Protein AF-A0A552D7L6-F1 (afdb_monomer_lite)

Organism: NCBI:txid2486256

Structure (mmCIF, N/CA/C/O backbone):
data_AF-A0A552D7L6-F1
#
_entry.id   AF-A0A552D7L6-F1
#
loop_
_atom_site.group_PDB
_atom_site.id
_atom_site.type_symbol
_atom_site.label_atom_id
_atom_site.label_alt_id
_atom_site.label_comp_id
_atom_site.label_asym_id
_atom_site.label_entity_id
_atom_site.label_seq_id
_atom_site.pdbx_PDB_ins_code
_atom_site.Cartn_x
_atom_site.Cartn_y
_atom_site.Cartn_z
_atom_site.occupancy
_atom_site.B_iso_or_equiv
_atom_site.auth_seq_id
_atom_site.auth_comp_id
_atom_site.auth_asym_id
_atom_site.auth_atom_id
_atom_site.pdbx_PDB_model_num
ATOM 1 N N . MET A 1 1 ? 2.695 -6.197 1.172 1.00 73.81 1 MET A N 1
ATOM 2 C CA . MET A 1 1 ? 1.675 -5.310 1.753 1.00 73.81 1 MET A CA 1
ATOM 3 C C . MET A 1 1 ? 2.381 -4.412 2.746 1.00 73.81 1 MET A C 1
ATOM 5 O O . MET A 1 1 ? 3.111 -4.953 3.566 1.00 73.81 1 MET A O 1
ATOM 9 N N . TRP A 1 2 ? 2.232 -3.096 2.649 1.00 84.81 2 TRP A N 1
ATOM 10 C CA . TRP A 1 2 ? 2.767 -2.158 3.644 1.00 84.81 2 TRP A CA 1
ATOM 11 C C . TRP A 1 2 ? 1.808 -0.976 3.834 1.00 84.81 2 TRP A C 1
ATOM 13 O O . TRP A 1 2 ? 1.010 -0.686 2.941 1.00 84.81 2 TRP A O 1
ATOM 23 N N . VAL A 1 3 ? 1.860 -0.343 5.009 1.00 87.44 3 VAL A N 1
ATOM 24 C CA . VAL A 1 3 ? 0.994 0.787 5.385 1.00 87.44 3 VAL A CA 1
ATOM 25 C C . VAL A 1 3 ? 1.704 2.094 5.053 1.00 87.44 3 VAL A C 1
ATOM 27 O O . VAL A 1 3 ? 2.801 2.327 5.552 1.00 87.44 3 VAL A O 1
ATOM 30 N N . GLU A 1 4 ? 1.096 2.940 4.226 1.00 89.56 4 GLU A N 1
ATOM 31 C CA . GLU A 1 4 ? 1.630 4.263 3.882 1.00 89.56 4 GLU A CA 1
ATOM 32 C C . GLU A 1 4 ? 1.276 5.310 4.925 1.00 89.56 4 GLU A C 1
ATOM 34 O O . GLU A 1 4 ? 2.141 6.067 5.366 1.00 89.56 4 GLU A O 1
ATOM 39 N N . SER A 1 5 ? 0.016 5.348 5.334 1.00 92.19 5 SER A N 1
ATOM 40 C CA . SER A 1 5 ? -0.462 6.294 6.329 1.00 92.19 5 SER A CA 1
ATOM 41 C C . SER A 1 5 ? -1.662 5.745 7.081 1.00 92.19 5 SER A C 1
ATOM 43 O O . SER A 1 5 ? -2.355 4.838 6.608 1.00 92.19 5 SER A O 1
ATOM 45 N N . ILE A 1 6 ? -1.891 6.309 8.262 1.00 94.75 6 ILE A N 1
ATOM 46 C CA . ILE A 1 6 ? -3.115 6.141 9.037 1.00 94.75 6 ILE A CA 1
ATOM 47 C C . ILE A 1 6 ? -3.648 7.515 9.444 1.00 94.75 6 ILE A C 1
ATOM 49 O O . ILE A 1 6 ? -2.883 8.380 9.871 1.00 94.75 6 ILE A O 1
ATOM 53 N N . THR A 1 7 ? -4.961 7.686 9.348 1.00 96.06 7 THR A N 1
ATOM 54 C CA . THR A 1 7 ? -5.685 8.882 9.777 1.00 96.06 7 THR A CA 1
ATOM 55 C C . THR A 1 7 ? -6.742 8.490 10.800 1.00 96.06 7 THR A C 1
ATOM 57 O O . THR A 1 7 ? -7.547 7.584 10.558 1.00 96.06 7 THR A O 1
ATOM 60 N N . LEU A 1 8 ? -6.721 9.167 11.947 1.00 95.06 8 LEU A N 1
ATOM 61 C CA . LEU A 1 8 ? -7.671 9.001 13.040 1.00 95.06 8 LEU A CA 1
ATOM 62 C C . LEU A 1 8 ? -8.428 10.314 13.238 1.00 95.06 8 LEU A C 1
ATOM 64 O O . LEU A 1 8 ? -7.827 11.331 13.583 1.00 95.06 8 LEU A O 1
ATOM 68 N N . GLU A 1 9 ? -9.743 10.280 13.062 1.00 95.62 9 GLU A N 1
ATOM 69 C CA . GLU A 1 9 ? -10.627 11.427 13.269 1.00 95.62 9 GLU A CA 1
ATOM 70 C C . GLU A 1 9 ? -11.629 11.089 14.372 1.00 95.62 9 GLU A C 1
ATOM 72 O O . GLU A 1 9 ? -12.375 10.114 14.265 1.00 95.62 9 GLU A O 1
ATOM 77 N N . ASN A 1 10 ? -11.656 11.904 15.426 1.00 94.50 10 ASN A N 1
ATOM 78 C CA . ASN A 1 10 ? -12.553 11.755 16.569 1.00 94.50 10 ASN A CA 1
ATOM 79 C C . ASN A 1 10 ? -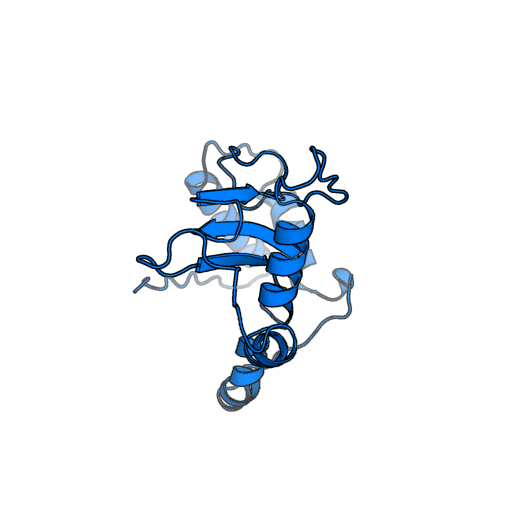12.443 10.376 17.264 1.00 94.50 10 ASN A C 1
ATOM 81 O O . ASN A 1 10 ? -13.451 9.744 17.592 1.00 94.50 10 ASN A O 1
ATOM 85 N N . ILE A 1 11 ? -11.204 9.912 17.487 1.00 93.50 11 ILE A N 1
ATOM 86 C CA . ILE A 1 11 ? -10.883 8.624 18.121 1.00 93.50 11 ILE A CA 1
ATOM 87 C C . ILE A 1 11 ? -10.026 8.800 19.387 1.00 93.50 11 ILE A C 1
ATOM 89 O O . ILE A 1 11 ? -8.862 9.194 19.318 1.00 93.50 11 ILE A O 1
ATOM 93 N N . LYS A 1 12 ? -10.569 8.406 20.544 1.00 90.88 12 LYS A N 1
ATOM 94 C CA . LYS A 1 12 ? -9.987 8.437 21.900 1.00 90.88 12 LYS A CA 1
ATOM 95 C C . LYS A 1 12 ? -9.382 9.783 22.312 1.00 90.88 12 LYS A C 1
ATOM 97 O O . LYS A 1 12 ? -10.048 10.596 22.933 1.00 90.88 12 LYS A O 1
ATOM 102 N N . CYS A 1 13 ? -8.099 9.988 22.030 1.00 90.00 13 CYS A N 1
ATOM 103 C CA . CYS A 1 13 ? -7.361 11.212 22.345 1.00 90.00 13 CYS A CA 1
ATOM 104 C C . CYS A 1 13 ? -7.057 12.046 21.090 1.00 90.00 13 CYS A C 1
ATOM 106 O O . CYS A 1 13 ? -6.494 13.130 21.199 1.00 90.00 13 CYS A O 1
ATOM 108 N N . PHE A 1 14 ? -7.422 11.555 19.903 1.00 91.94 14 PHE A N 1
ATOM 109 C CA . PHE A 1 14 ? -7.166 12.202 18.621 1.00 91.94 14 PHE A CA 1
ATOM 110 C C . PHE A 1 14 ? -8.441 12.850 18.085 1.00 91.94 14 PHE A C 1
ATOM 112 O O . PHE A 1 14 ? -9.431 12.174 17.807 1.00 91.94 14 PHE A O 1
ATOM 119 N N . GLN A 1 15 ? -8.410 14.172 17.912 1.00 91.00 15 GLN A N 1
ATOM 120 C CA . GLN A 1 15 ? -9.473 14.898 17.211 1.00 91.00 15 GLN A CA 1
ATOM 121 C C . GLN A 1 15 ? -9.333 14.735 15.697 1.00 91.00 15 GLN A C 1
ATOM 123 O O . GLN A 1 15 ? -10.290 14.357 15.029 1.00 91.00 15 GLN A O 1
ATOM 128 N N . ASN A 1 16 ? -8.131 14.970 15.174 1.00 93.69 16 ASN A N 1
ATOM 129 C CA . ASN A 1 16 ? -7.753 14.692 13.796 1.00 93.69 16 ASN A CA 1
ATOM 130 C C . ASN A 1 16 ? -6.231 14.534 13.740 1.00 93.69 16 ASN A C 1
ATOM 132 O O . ASN A 1 16 ? -5.506 15.494 14.003 1.00 93.69 16 ASN A O 1
ATOM 136 N N . GLN A 1 17 ? -5.751 13.329 13.448 1.00 93.38 17 GLN A N 1
ATOM 137 C CA . GLN A 1 17 ? -4.324 13.050 13.348 1.00 93.38 17 GLN A CA 1
ATOM 138 C C . GLN A 1 17 ? -4.034 12.148 12.152 1.00 93.38 17 GLN A C 1
ATOM 140 O O . GLN A 1 17 ? -4.513 11.017 12.090 1.00 93.38 17 GLN A O 1
ATOM 145 N N . GLU A 1 18 ? -3.180 12.628 11.249 1.00 93.81 18 GLU A N 1
ATOM 146 C CA . GLU A 1 18 ? -2.561 11.823 10.197 1.00 93.81 18 GLU A CA 1
ATOM 147 C C . GLU A 1 18 ? -1.130 11.456 10.610 1.00 93.81 18 GLU A C 1
ATOM 149 O O . GLU A 1 18 ? -0.363 12.305 11.074 1.00 93.81 18 GLU A O 1
ATOM 154 N N . ILE A 1 19 ? -0.764 10.187 10.442 1.00 91.44 19 ILE A N 1
ATOM 155 C CA . ILE A 1 19 ? 0.597 9.687 10.639 1.00 91.44 19 ILE A CA 1
ATOM 156 C C . ILE A 1 19 ? 1.029 8.995 9.353 1.00 91.44 19 ILE A C 1
ATOM 158 O O . ILE A 1 19 ? 0.372 8.068 8.880 1.00 91.44 19 ILE A O 1
ATOM 162 N N . LYS A 1 20 ? 2.155 9.444 8.795 1.00 91.06 20 LYS A N 1
ATOM 163 C CA . LYS A 1 20 ? 2.742 8.897 7.570 1.00 91.06 20 LYS A CA 1
ATOM 164 C C . LYS A 1 20 ? 3.925 8.004 7.914 1.00 91.06 20 LYS A C 1
ATOM 166 O O . LYS A 1 20 ? 4.832 8.407 8.636 1.00 91.06 20 LYS A O 1
ATOM 171 N N . PHE A 1 21 ? 3.938 6.809 7.343 1.00 89.50 21 PHE A N 1
ATOM 172 C CA . PHE A 1 21 ? 4.973 5.797 7.535 1.00 89.50 21 PHE A CA 1
ATOM 173 C C . PHE A 1 21 ? 5.966 5.747 6.362 1.00 89.50 21 PHE A C 1
ATOM 175 O O . PHE A 1 21 ? 6.605 4.722 6.114 1.00 89.50 21 PHE A O 1
ATOM 182 N N . ILE A 1 22 ? 6.135 6.871 5.660 1.00 88.50 22 ILE A N 1
ATOM 183 C CA . ILE A 1 22 ? 7.028 7.017 4.506 1.00 88.50 22 ILE A CA 1
ATOM 184 C C . ILE A 1 22 ? 8.176 7.986 4.778 1.00 88.50 22 ILE A C 1
ATOM 186 O O . ILE A 1 22 ? 8.007 9.030 5.407 1.00 88.50 22 ILE A O 1
ATOM 190 N N . ARG A 1 23 ? 9.350 7.672 4.226 1.00 76.75 23 ARG A N 1
ATOM 191 C CA . ARG A 1 23 ? 10.490 8.593 4.173 1.00 76.75 23 ARG A CA 1
ATOM 192 C C . ARG A 1 23 ? 10.230 9.703 3.152 1.00 76.75 23 ARG A C 1
ATOM 194 O O . ARG A 1 23 ? 9.838 9.414 2.024 1.00 76.75 23 ARG A O 1
ATOM 201 N N . ASN A 1 24 ? 10.547 10.947 3.522 1.00 70.62 24 ASN A N 1
ATOM 202 C CA . ASN A 1 24 ? 10.424 12.153 2.689 1.00 70.62 24 ASN A CA 1
ATOM 203 C C . ASN A 1 24 ? 9.017 12.355 2.087 1.00 70.62 24 ASN A C 1
ATOM 205 O O . ASN A 1 24 ? 8.856 12.295 0.867 1.00 70.62 24 ASN A O 1
ATOM 209 N N . PRO A 1 25 ? 8.002 12.654 2.918 1.00 63.84 25 PRO A N 1
ATOM 210 C CA . PRO A 1 25 ? 6.611 12.806 2.476 1.00 63.84 25 PRO A CA 1
ATOM 211 C C . PRO A 1 25 ? 6.377 13.972 1.498 1.00 63.84 25 PRO A C 1
ATOM 213 O O . PRO A 1 25 ? 5.371 13.977 0.797 1.00 63.84 25 PRO A O 1
ATOM 216 N N . ASN A 1 26 ? 7.303 14.936 1.422 1.00 62.66 26 ASN A N 1
ATOM 217 C CA . ASN A 1 26 ? 7.205 16.118 0.553 1.00 62.66 26 ASN A CA 1
ATOM 218 C C . ASN A 1 26 ? 7.868 15.925 -0.821 1.00 62.66 26 ASN A C 1
ATOM 220 O O . ASN A 1 26 ? 7.943 16.865 -1.610 1.00 62.66 26 ASN A O 1
ATOM 224 N N . ASN A 1 27 ? 8.396 14.733 -1.117 1.00 60.38 27 ASN A N 1
ATOM 225 C CA . ASN A 1 27 ? 9.033 14.484 -2.402 1.00 60.38 27 ASN A CA 1
ATOM 226 C C . ASN A 1 27 ? 7.950 14.359 -3.488 1.00 60.38 27 ASN A C 1
ATOM 228 O O . ASN A 1 27 ? 7.128 13.446 -3.442 1.00 60.38 27 ASN A O 1
ATOM 232 N N . GLN A 1 28 ? 7.950 15.263 -4.473 1.00 52.97 28 GLN A N 1
ATOM 233 C CA . GLN A 1 28 ? 6.913 15.350 -5.519 1.00 52.97 28 GLN A CA 1
ATOM 234 C C . GLN A 1 28 ? 6.787 14.070 -6.371 1.00 52.97 28 GLN A C 1
ATOM 236 O O . GLN A 1 28 ? 5.772 13.843 -7.025 1.00 52.97 28 GLN A O 1
ATOM 241 N N . ARG A 1 29 ? 7.787 13.182 -6.334 1.00 54.91 29 ARG A N 1
ATOM 242 C CA . ARG A 1 29 ? 7.784 11.897 -7.045 1.00 54.91 29 ARG A CA 1
ATOM 243 C C . ARG A 1 29 ? 7.220 10.775 -6.157 1.00 54.91 29 ARG A C 1
ATOM 245 O O . ARG A 1 29 ? 7.985 9.998 -5.581 1.00 54.91 29 ARG A O 1
ATOM 252 N N . ARG A 1 30 ? 5.882 10.669 -6.088 1.00 53.00 30 ARG A N 1
ATOM 253 C CA . ARG A 1 30 ? 5.124 9.673 -5.283 1.00 53.00 30 ARG A CA 1
ATOM 254 C C . ARG A 1 30 ? 5.595 8.218 -5.452 1.00 53.00 30 ARG A C 1
ATOM 256 O O . ARG A 1 30 ? 5.600 7.463 -4.488 1.00 53.00 30 ARG A O 1
ATOM 263 N N . TRP A 1 31 ? 6.081 7.838 -6.632 1.00 56.16 31 TRP A N 1
ATOM 264 C CA . TRP A 1 31 ? 6.534 6.475 -6.968 1.00 56.16 31 TRP A CA 1
ATOM 265 C C . TRP A 1 31 ? 7.794 6.006 -6.216 1.00 56.16 31 TRP A C 1
ATOM 267 O O . TRP A 1 31 ? 8.124 4.823 -6.242 1.00 56.16 31 TRP A O 1
ATOM 277 N N . ARG A 1 32 ? 8.536 6.922 -5.575 1.00 55.09 32 ARG A N 1
ATOM 278 C CA . ARG A 1 32 ? 9.770 6.619 -4.821 1.00 55.09 32 ARG A CA 1
ATOM 279 C C . ARG A 1 32 ? 9.598 6.694 -3.301 1.00 55.09 32 ARG A C 1
ATOM 281 O O . ARG A 1 32 ? 10.602 6.603 -2.590 1.00 55.09 32 ARG A O 1
ATOM 288 N N . ALA A 1 33 ? 8.376 6.861 -2.793 1.00 63.03 33 ALA A N 1
ATOM 289 C CA . ALA A 1 33 ? 8.125 6.853 -1.355 1.00 63.03 33 ALA A CA 1
ATOM 290 C C . ALA A 1 33 ? 8.553 5.498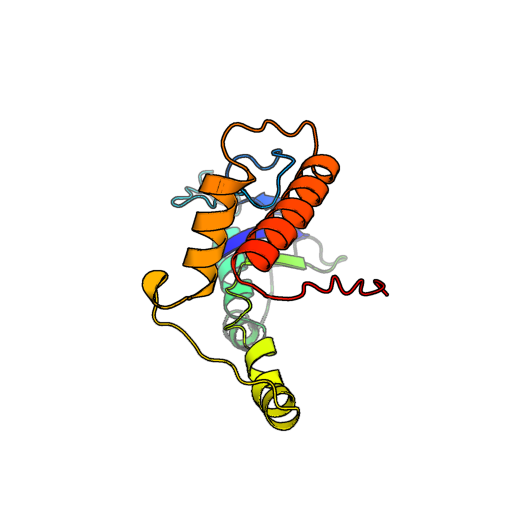 -0.762 1.00 63.03 33 ALA A C 1
ATOM 292 O O . ALA A 1 33 ? 8.004 4.451 -1.100 1.00 63.03 33 ALA A O 1
ATOM 293 N N . LYS A 1 34 ? 9.586 5.508 0.089 1.00 75.38 34 LYS A N 1
ATOM 294 C CA . LYS A 1 34 ? 10.099 4.296 0.744 1.00 75.38 34 LYS A CA 1
ATOM 295 C C . LYS A 1 34 ? 9.504 4.187 2.149 1.00 75.38 34 LYS A C 1
ATOM 297 O O . LYS A 1 34 ? 9.597 5.169 2.891 1.00 75.38 34 LYS A O 1
ATOM 302 N N . PRO A 1 35 ? 8.955 3.028 2.549 1.00 84.81 35 PRO A N 1
ATOM 303 C CA . PRO A 1 35 ? 8.430 2.852 3.896 1.00 84.81 35 PRO A CA 1
ATOM 304 C C . PRO A 1 35 ? 9.543 2.912 4.950 1.00 84.81 35 PRO A C 1
ATOM 306 O O . PRO A 1 35 ? 10.696 2.525 4.701 1.00 84.81 35 PRO A O 1
ATOM 309 N N . TYR A 1 36 ? 9.201 3.370 6.155 1.00 84.62 36 TYR A N 1
ATOM 310 C CA . TYR A 1 36 ? 10.043 3.123 7.323 1.00 84.62 36 TYR A CA 1
ATOM 311 C C . TYR A 1 36 ? 10.056 1.623 7.626 1.00 84.62 36 TYR A C 1
ATOM 313 O O . TYR A 1 36 ? 9.019 0.972 7.646 1.00 84.62 36 TYR A O 1
ATOM 321 N N . HIS A 1 37 ? 11.246 1.077 7.869 1.00 83.44 37 HIS A N 1
ATOM 322 C CA . HIS A 1 37 ? 11.391 -0.327 8.261 1.00 83.44 37 HIS A CA 1
ATOM 323 C C . HIS A 1 37 ? 11.151 -0.510 9.766 1.00 83.44 37 HIS A C 1
ATOM 325 O O . HIS A 1 37 ? 10.697 -1.561 10.196 1.00 83.44 37 HIS A O 1
ATOM 331 N N . TRP A 1 38 ? 11.470 0.520 10.555 1.00 87.25 38 TRP A N 1
ATOM 332 C CA . TRP A 1 38 ? 11.354 0.549 12.010 1.00 87.25 38 TRP A CA 1
ATOM 333 C C . TRP A 1 38 ? 10.697 1.870 12.405 1.00 87.25 38 TRP A C 1
ATOM 335 O O . TRP A 1 38 ? 11.091 2.925 11.902 1.00 87.25 38 TRP A O 1
ATOM 345 N N . ILE A 1 39 ? 9.687 1.806 13.273 1.00 88.38 39 ILE A N 1
ATOM 346 C CA . ILE A 1 39 ? 8.938 2.963 13.770 1.00 88.38 39 ILE A CA 1
ATOM 347 C C . ILE A 1 39 ? 8.878 2.852 15.289 1.00 88.38 39 ILE A C 1
ATOM 349 O O . ILE A 1 39 ? 8.451 1.826 15.817 1.00 88.38 39 ILE A O 1
ATOM 353 N N . THR A 1 40 ? 9.262 3.920 15.981 1.00 90.94 40 THR A N 1
ATOM 354 C CA . THR A 1 40 ? 9.156 4.013 17.439 1.00 90.94 40 THR A CA 1
ATOM 355 C C . THR A 1 40 ? 8.109 5.063 17.787 1.00 90.94 40 THR A C 1
ATOM 357 O O . THR A 1 40 ? 8.233 6.217 17.385 1.00 90.94 40 THR A O 1
ATOM 360 N N . LEU A 1 41 ? 7.079 4.673 18.541 1.00 88.38 41 LEU A N 1
ATOM 361 C CA . LEU A 1 41 ? 6.084 5.597 19.089 1.00 88.38 41 LEU A CA 1
ATOM 362 C C . LEU A 1 41 ? 6.491 5.964 20.522 1.00 88.38 41 LEU A C 1
ATOM 364 O O . LEU A 1 41 ? 6.463 5.110 21.407 1.00 88.38 41 LEU A O 1
ATOM 368 N N . LEU A 1 42 ? 6.864 7.225 20.752 1.00 90.19 42 LEU A N 1
ATOM 369 C CA . LEU A 1 42 ? 7.252 7.756 22.065 1.00 90.19 42 LEU A CA 1
ATOM 370 C C . LEU A 1 42 ? 6.249 8.803 22.552 1.00 90.19 42 LEU A C 1
ATOM 372 O O . LEU A 1 42 ? 5.587 9.464 21.759 1.00 90.19 42 LEU A O 1
ATOM 376 N N . GLY A 1 43 ? 6.137 8.938 23.870 1.00 87.69 43 GLY A N 1
ATOM 377 C CA . GLY A 1 43 ? 5.284 9.927 24.524 1.00 87.69 43 GLY A CA 1
ATOM 378 C C . GLY A 1 43 ? 4.827 9.458 25.901 1.00 87.69 43 GLY A C 1
ATOM 379 O O . GLY A 1 43 ? 5.081 8.314 26.285 1.00 87.69 43 GLY A O 1
ATOM 380 N N . GLU A 1 44 ? 4.128 10.315 26.635 1.00 91.56 44 GLU A N 1
ATOM 381 C CA . GLU A 1 44 ? 3.623 10.021 27.981 1.00 91.56 44 GLU A CA 1
ATOM 382 C C . GLU A 1 44 ? 2.487 8.984 27.979 1.00 91.56 44 GLU A C 1
ATOM 384 O O . GLU A 1 44 ? 1.978 8.559 26.933 1.00 91.56 44 GLU A O 1
ATOM 389 N N . ASN A 1 45 ? 2.083 8.522 29.159 1.00 88.00 45 ASN A N 1
ATOM 390 C CA . ASN A 1 45 ? 0.914 7.656 29.282 1.00 88.00 45 ASN A CA 1
ATOM 391 C C . ASN A 1 45 ? -0.355 8.427 28.889 1.00 88.00 45 ASN A C 1
ATOM 393 O O . ASN A 1 45 ? -0.506 9.597 29.208 1.00 88.00 45 ASN A O 1
ATOM 397 N N . GLY A 1 46 ? -1.260 7.774 28.157 1.00 84.06 46 GLY A N 1
ATOM 398 C CA . GLY A 1 46 ? -2.517 8.390 27.713 1.00 84.06 46 GLY A CA 1
ATOM 399 C C . GLY A 1 46 ? -2.464 9.154 26.383 1.00 84.06 46 GLY A C 1
ATOM 400 O O . GLY A 1 46 ? -3.517 9.412 25.816 1.00 84.06 46 GLY A O 1
ATOM 401 N N . VAL A 1 47 ? -1.286 9.409 25.798 1.00 88.00 47 VAL A N 1
ATOM 402 C CA . VAL A 1 47 ? -1.158 10.160 24.520 1.00 88.00 47 VAL A CA 1
ATOM 403 C C . VAL A 1 47 ? -1.563 9.372 23.260 1.00 88.00 47 VAL A C 1
ATOM 405 O O . VAL A 1 47 ? -1.384 9.838 22.141 1.00 88.00 47 VAL A O 1
ATOM 408 N N . GLY A 1 48 ? -2.069 8.145 23.413 1.00 88.31 48 GLY A N 1
ATOM 409 C CA . GLY A 1 48 ? -2.625 7.378 22.292 1.00 88.31 48 GLY A CA 1
ATOM 410 C C . GLY A 1 48 ? -1.669 6.463 21.529 1.00 88.31 48 GLY A C 1
ATOM 411 O O . GLY A 1 48 ? -2.049 5.947 20.481 1.00 88.31 48 GLY A O 1
ATOM 412 N N . LYS A 1 49 ? -0.469 6.173 22.047 1.00 92.81 49 LYS A N 1
ATOM 413 C CA . LYS A 1 49 ? 0.464 5.204 21.427 1.00 92.81 49 LYS A CA 1
ATOM 414 C C . LYS A 1 49 ? -0.203 3.845 21.161 1.00 92.81 49 LYS A C 1
ATOM 416 O O . LYS A 1 49 ? -0.203 3.350 20.038 1.00 92.81 49 LYS A O 1
ATOM 421 N N . SER A 1 50 ? -0.847 3.280 22.185 1.00 91.62 50 SER A N 1
ATOM 422 C CA . SER A 1 50 ? -1.595 2.022 22.064 1.00 91.62 50 SER A CA 1
ATOM 423 C C . SER A 1 50 ? -2.827 2.167 21.170 1.00 91.62 50 SER A C 1
ATOM 425 O O . SER A 1 50 ? -3.198 1.218 20.490 1.00 91.62 50 SER A O 1
ATOM 427 N N . THR A 1 51 ? -3.440 3.354 21.125 1.00 92.81 51 THR A N 1
ATOM 428 C CA . THR A 1 51 ? -4.580 3.645 20.245 1.00 92.81 51 THR A CA 1
ATOM 429 C C . THR A 1 51 ? -4.197 3.527 18.776 1.00 92.81 51 THR A C 1
ATOM 431 O O . THR A 1 51 ? -4.951 2.930 18.017 1.00 92.81 51 THR A O 1
ATOM 434 N N . ILE A 1 52 ? -3.028 4.037 18.377 1.00 92.06 52 ILE A N 1
ATOM 435 C CA . ILE A 1 52 ? -2.539 3.925 16.994 1.00 92.06 52 ILE A CA 1
ATOM 436 C C . ILE A 1 52 ? -2.360 2.451 16.610 1.00 92.06 52 ILE A C 1
ATOM 438 O O . ILE A 1 52 ? -2.831 2.029 15.557 1.00 92.06 52 ILE A O 1
ATOM 442 N N . LEU A 1 53 ? -1.734 1.652 17.481 1.00 91.19 53 LEU A N 1
ATOM 443 C CA . LEU A 1 53 ? -1.539 0.218 17.237 1.00 91.19 53 LEU A CA 1
ATOM 444 C C . LEU A 1 53 ? -2.869 -0.541 17.153 1.00 91.19 53 LEU A C 1
ATOM 446 O O . LEU A 1 53 ? -3.054 -1.358 16.255 1.00 91.19 53 LEU A O 1
ATOM 450 N N . GLN A 1 54 ? -3.813 -0.245 18.047 1.00 92.06 54 GLN A N 1
ATOM 451 C CA . GLN A 1 54 ? -5.151 -0.839 18.014 1.00 92.06 54 GLN A CA 1
ATOM 452 C C . GLN A 1 54 ? -5.923 -0.435 16.752 1.00 92.06 54 GLN A C 1
ATOM 454 O O . GLN A 1 54 ? -6.572 -1.277 16.140 1.00 92.06 54 GLN A O 1
ATOM 459 N N . ALA A 1 55 ? -5.837 0.830 16.334 1.00 93.00 55 ALA A N 1
ATOM 460 C CA . ALA A 1 55 ? -6.474 1.313 15.114 1.00 93.00 55 ALA A CA 1
ATOM 461 C C . ALA A 1 55 ? -5.898 0.632 13.864 1.00 93.00 55 ALA A C 1
ATOM 463 O O . ALA A 1 55 ? -6.661 0.193 13.006 1.00 93.00 55 ALA A O 1
ATOM 464 N N . LEU A 1 56 ? -4.571 0.474 13.791 1.00 91.38 56 LEU A N 1
ATOM 465 C CA . LEU A 1 56 ? -3.924 -0.310 12.737 1.00 91.38 56 LEU A CA 1
ATOM 466 C C . LEU A 1 56 ? -4.415 -1.760 12.743 1.00 91.38 56 LEU A C 1
ATOM 468 O O . LEU A 1 56 ? -4.784 -2.269 11.691 1.00 91.38 56 LEU A O 1
ATOM 472 N N . ALA A 1 57 ? -4.472 -2.411 13.906 1.00 90.31 57 ALA A N 1
ATOM 473 C CA . ALA A 1 57 ? -4.952 -3.788 14.008 1.00 90.31 57 ALA A CA 1
ATOM 474 C C . ALA A 1 57 ? -6.390 -3.937 13.482 1.00 90.31 57 ALA A C 1
ATOM 476 O O . ALA A 1 57 ? -6.646 -4.824 12.672 1.00 90.31 57 ALA A O 1
ATOM 477 N N . LEU A 1 58 ? -7.303 -3.038 13.866 1.00 90.69 58 LEU A N 1
ATOM 478 C CA . LEU A 1 58 ? -8.691 -3.054 13.388 1.00 90.69 58 LEU A CA 1
ATOM 479 C C . LEU A 1 58 ? -8.793 -2.825 11.877 1.00 90.69 58 LEU A C 1
ATOM 481 O O . LEU A 1 58 ? -9.535 -3.532 11.199 1.00 90.69 58 LEU A O 1
ATOM 485 N N . LEU A 1 59 ? -8.034 -1.866 11.339 1.00 90.00 59 LEU A N 1
ATOM 486 C CA . LEU A 1 59 ? -8.036 -1.567 9.904 1.00 90.00 59 LEU A CA 1
ATOM 487 C C . LEU A 1 59 ? -7.478 -2.727 9.070 1.00 90.00 59 LEU A C 1
ATOM 489 O O . LEU A 1 59 ? -7.995 -3.010 7.992 1.00 90.00 59 LEU A O 1
ATOM 493 N N . LEU A 1 60 ? -6.441 -3.408 9.564 1.00 86.62 60 LEU A N 1
ATOM 494 C CA . LEU A 1 60 ? -5.793 -4.516 8.858 1.00 86.62 60 LEU A CA 1
ATOM 495 C C . LEU A 1 60 ? -6.554 -5.840 8.999 1.00 86.62 60 LEU A C 1
ATOM 497 O O . LEU A 1 60 ? -6.491 -6.666 8.092 1.00 86.62 60 LEU A O 1
ATOM 501 N N . ALA A 1 61 ? -7.282 -6.039 10.101 1.00 85.19 61 ALA A N 1
ATOM 502 C CA . ALA A 1 61 ? -8.120 -7.218 10.316 1.00 85.19 61 ALA A CA 1
ATOM 503 C C . ALA A 1 61 ? -9.305 -7.280 9.330 1.00 85.19 61 ALA A C 1
ATOM 505 O O . ALA A 1 61 ? -9.804 -8.360 9.013 1.00 85.19 61 ALA A O 1
ATOM 506 N N . GLY A 1 62 ? -9.728 -6.129 8.801 1.00 80.81 62 GLY A N 1
ATOM 507 C CA . GLY A 1 62 ? -10.881 -6.026 7.913 1.00 80.81 62 GLY A CA 1
ATOM 508 C C . GLY A 1 62 ? -12.214 -6.045 8.673 1.00 80.81 62 GLY A C 1
ATOM 509 O O . GLY A 1 62 ? -12.246 -6.255 9.884 1.00 80.81 62 GLY A O 1
ATOM 510 N N . PRO A 1 63 ? -13.340 -5.805 7.979 1.00 77.94 63 PRO A N 1
ATOM 511 C CA . PRO A 1 63 ? -14.614 -5.483 8.621 1.00 77.94 63 PRO A CA 1
ATOM 512 C C . PRO A 1 63 ? -15.187 -6.619 9.473 1.00 77.94 63 PRO A C 1
ATOM 514 O O . PRO A 1 63 ? -15.777 -6.343 10.511 1.00 77.94 63 PRO A O 1
ATOM 517 N N . GLU A 1 64 ? -15.009 -7.879 9.071 1.00 79.00 64 GLU A N 1
ATOM 518 C CA . GLU A 1 64 ? -15.561 -9.011 9.827 1.00 79.00 64 GLU A CA 1
ATOM 519 C C . GLU A 1 64 ? -14.771 -9.284 11.107 1.00 79.00 64 GLU A C 1
ATOM 521 O O . GLU A 1 64 ? -15.345 -9.282 12.192 1.00 79.00 64 GLU A O 1
ATOM 526 N N . ALA A 1 65 ? -13.443 -9.388 11.021 1.00 78.38 65 ALA A N 1
ATOM 527 C CA . ALA A 1 65 ? -12.616 -9.570 12.210 1.00 78.38 65 ALA A CA 1
ATOM 528 C C . ALA A 1 65 ? -12.622 -8.326 13.118 1.00 78.38 65 ALA A C 1
ATOM 530 O O . ALA A 1 65 ? -12.544 -8.455 14.336 1.00 78.38 65 ALA A O 1
ATOM 531 N N . ALA A 1 66 ? -12.782 -7.114 12.574 1.00 82.75 66 ALA A N 1
ATOM 532 C CA . ALA A 1 66 ? -12.923 -5.907 13.387 1.00 82.75 66 ALA A CA 1
ATOM 533 C C . ALA A 1 66 ? -14.174 -5.941 14.283 1.00 82.75 66 ALA A C 1
ATOM 535 O O . ALA A 1 66 ? -14.104 -5.479 15.423 1.00 82.75 66 ALA A O 1
ATOM 536 N N . LYS A 1 67 ? -15.293 -6.516 13.811 1.00 82.75 67 LYS A N 1
ATOM 537 C CA . LYS A 1 67 ? -16.497 -6.714 14.639 1.00 82.75 67 LYS A CA 1
ATOM 538 C C . LYS A 1 67 ? -16.240 -7.690 15.787 1.00 82.75 67 LYS A C 1
ATOM 540 O O . LYS A 1 67 ? -16.785 -7.493 16.865 1.00 82.75 67 LYS A O 1
ATOM 545 N N . GLU A 1 68 ? -15.414 -8.712 15.581 1.00 85.12 68 GLU A N 1
ATOM 546 C CA . GLU A 1 68 ? -15.051 -9.662 16.641 1.00 85.12 68 GLU A CA 1
ATOM 547 C C . GLU A 1 68 ? -14.052 -9.064 17.640 1.00 85.12 68 GLU A C 1
ATOM 549 O O . GLU A 1 68 ? -14.178 -9.267 18.847 1.00 85.12 68 GLU A O 1
ATOM 554 N N . LEU A 1 69 ? -13.080 -8.291 17.150 1.00 84.00 69 LEU A N 1
ATOM 555 C CA . LEU A 1 69 ? -12.045 -7.654 17.970 1.00 84.00 69 LEU A CA 1
ATOM 556 C C . LEU A 1 69 ? -12.584 -6.482 18.798 1.00 84.00 69 LEU A C 1
ATOM 558 O O . LEU A 1 69 ? -12.115 -6.240 19.912 1.00 84.00 69 LEU A O 1
ATOM 562 N N . LEU A 1 70 ? -13.545 -5.732 18.256 1.00 84.31 70 LEU A N 1
ATOM 563 C CA . LEU A 1 70 ? -14.167 -4.590 18.919 1.00 84.31 70 LEU A CA 1
ATOM 564 C C . LEU A 1 70 ? -15.693 -4.612 18.718 1.00 84.31 70 LEU A C 1
ATOM 566 O O . LEU A 1 70 ? -16.245 -3.745 18.036 1.00 84.31 70 LEU A O 1
ATOM 570 N N . PRO A 1 71 ? -16.404 -5.563 19.351 1.00 77.62 71 PRO A N 1
ATOM 571 C CA . PRO A 1 71 ? -17.845 -5.743 19.160 1.00 77.62 71 PRO A CA 1
ATOM 572 C C . PRO A 1 71 ? -18.660 -4.546 19.647 1.00 77.62 71 PRO A C 1
ATOM 574 O O . PRO A 1 71 ? -19.768 -4.301 19.172 1.00 77.62 71 PRO A O 1
ATOM 577 N N . ARG A 1 72 ? -18.115 -3.775 20.596 1.00 81.12 72 ARG A N 1
ATOM 578 C CA . ARG A 1 72 ? -18.679 -2.501 21.042 1.00 81.12 72 ARG A CA 1
ATOM 579 C C . ARG A 1 72 ? -17.570 -1.450 21.107 1.00 81.12 72 ARG A C 1
ATOM 581 O O . ARG A 1 72 ? -16.719 -1.537 21.992 1.00 81.12 72 ARG A O 1
ATOM 588 N N . PRO A 1 73 ? -17.577 -0.424 20.239 1.00 79.81 73 PRO A N 1
ATOM 589 C CA . PRO A 1 73 ? -16.585 0.653 20.256 1.00 79.81 73 PRO A CA 1
ATOM 590 C C . PRO A 1 73 ? -16.879 1.701 21.347 1.00 79.81 73 PRO A C 1
ATOM 592 O O . PRO A 1 73 ? -16.700 2.904 21.155 1.00 79.81 73 PRO A O 1
ATOM 595 N N . THR A 1 74 ? -17.362 1.272 22.514 1.00 82.31 74 THR A N 1
ATOM 596 C CA . THR A 1 74 ? -17.636 2.169 23.641 1.00 82.31 74 THR A CA 1
ATOM 597 C C . THR A 1 74 ? -16.342 2.811 24.137 1.00 82.31 74 THR A C 1
ATOM 599 O O . THR A 1 74 ? -15.339 2.128 24.339 1.00 82.31 74 THR A O 1
ATOM 602 N N . GLY A 1 75 ? -16.353 4.135 24.308 1.00 83.88 75 GLY A N 1
ATOM 603 C CA . GLY A 1 75 ? -15.180 4.905 24.739 1.00 83.88 75 GLY A CA 1
ATOM 604 C C . GLY A 1 75 ? -14.128 5.146 23.651 1.00 83.88 75 GLY A C 1
ATOM 605 O O . GLY A 1 75 ? -13.071 5.699 23.944 1.00 83.88 75 GLY A O 1
ATOM 606 N N . TRP A 1 76 ? -14.388 4.747 22.400 1.00 89.81 76 TRP A N 1
ATOM 607 C CA . TRP A 1 76 ? -13.509 5.088 21.278 1.00 89.81 76 TRP A CA 1
ATOM 608 C C . TRP A 1 76 ? -13.802 6.454 20.674 1.00 89.81 76 TRP A C 1
ATOM 610 O O . TRP A 1 76 ? -12.897 7.043 20.108 1.00 89.81 76 TRP A O 1
ATOM 620 N N . ILE A 1 77 ? -15.026 6.962 20.780 1.00 91.69 77 ILE A N 1
ATOM 621 C CA . ILE A 1 77 ? -15.411 8.256 20.209 1.00 91.69 77 ILE A CA 1
ATOM 622 C C . ILE A 1 77 ? -15.118 9.366 21.227 1.00 91.69 77 ILE A C 1
ATOM 624 O O . ILE A 1 77 ? -15.575 9.272 22.366 1.00 91.69 77 ILE A O 1
ATOM 628 N N . CYS A 1 78 ? -14.386 10.415 20.827 1.00 87.25 78 CYS A N 1
ATOM 629 C CA . CYS A 1 78 ? -14.092 11.552 21.715 1.00 87.25 78 CYS A CA 1
ATOM 630 C C . CYS A 1 78 ? -15.325 12.443 21.913 1.00 87.25 78 CYS A C 1
ATOM 632 O O . CYS A 1 78 ? -15.683 12.799 23.032 1.00 87.25 78 CYS A O 1
ATOM 634 N N . ASN A 1 79 ? -15.958 12.827 20.803 1.00 89.19 79 ASN A N 1
ATOM 635 C CA . ASN A 1 79 ? -17.134 13.679 20.759 1.00 89.19 79 ASN A CA 1
ATOM 636 C C . ASN A 1 79 ? -18.338 12.855 20.284 1.00 89.19 79 ASN A C 1
ATOM 638 O O . ASN A 1 79 ? -18.377 12.482 19.109 1.00 89.19 79 ASN A O 1
ATOM 642 N N . PRO A 1 80 ? -19.340 12.607 21.147 1.00 88.19 80 PRO A N 1
ATOM 643 C CA . PRO A 1 80 ? -20.494 11.778 20.806 1.00 88.19 80 PRO A CA 1
ATOM 644 C C . PRO A 1 80 ? -21.398 12.406 19.736 1.00 88.19 80 PRO A C 1
ATOM 646 O O . PRO A 1 80 ? -22.246 11.716 19.181 1.00 88.19 80 PRO A O 1
ATOM 649 N N . LYS A 1 81 ? -21.236 13.704 19.436 1.00 91.50 81 LYS A N 1
ATOM 650 C CA . LYS A 1 81 ? -22.013 14.398 18.397 1.00 91.50 81 LYS A CA 1
ATOM 651 C C . LYS A 1 81 ? -21.517 14.111 16.981 1.00 91.50 81 LYS A C 1
ATOM 653 O O . LYS A 1 81 ? -22.240 14.380 16.028 1.00 91.50 81 LYS A O 1
ATOM 658 N N . THR A 1 82 ? -20.292 13.611 16.833 1.00 91.38 82 THR A N 1
ATOM 659 C CA . THR A 1 82 ? -19.665 13.351 15.534 1.00 91.38 82 THR A CA 1
ATOM 660 C C . THR A 1 82 ? -19.266 11.881 15.425 1.00 91.38 82 THR A C 1
ATOM 662 O O . THR A 1 82 ? -18.855 11.284 16.420 1.00 91.38 82 THR A O 1
ATOM 665 N N . PRO A 1 83 ? -19.356 11.259 14.238 1.00 91.00 83 PRO A N 1
ATOM 666 C CA . PRO A 1 83 ? -18.834 9.912 14.050 1.00 91.00 83 PRO A CA 1
ATOM 667 C C . PRO A 1 83 ? -17.306 9.897 14.205 1.00 91.00 83 PRO A C 1
ATOM 669 O O . PRO A 1 83 ? -16.636 10.909 13.991 1.00 91.00 83 PRO A O 1
ATOM 672 N N . GLY A 1 84 ? -16.758 8.753 14.611 1.00 91.56 84 GLY A N 1
ATOM 673 C CA . GLY A 1 84 ? -15.321 8.488 14.565 1.00 91.56 84 GLY A CA 1
ATOM 674 C C . GLY A 1 84 ? -14.949 7.834 13.238 1.00 91.56 84 GLY A C 1
ATOM 675 O O . GLY A 1 84 ? -15.710 7.009 12.727 1.00 91.56 84 GLY A O 1
ATOM 676 N N . LYS A 1 85 ? -13.787 8.175 12.682 1.00 93.25 85 LYS A N 1
ATOM 677 C CA . LYS A 1 85 ? -13.306 7.608 11.419 1.00 93.25 85 LYS A CA 1
ATOM 678 C C . LYS A 1 85 ? -11.860 7.150 11.546 1.00 93.25 85 LYS A C 1
ATOM 680 O O . LYS A 1 85 ? -10.997 7.858 12.059 1.00 93.25 85 LYS A O 1
ATOM 685 N N . LEU A 1 86 ? -11.614 5.946 11.044 1.00 92.94 86 LEU A N 1
ATOM 686 C CA . LEU A 1 86 ? -10.294 5.351 10.900 1.00 92.94 86 LEU A CA 1
ATOM 687 C C . LEU A 1 86 ? -10.055 5.097 9.416 1.00 92.94 86 LEU A C 1
ATOM 689 O O . LEU A 1 86 ? -10.883 4.471 8.757 1.00 92.94 86 LEU A O 1
ATOM 693 N N . THR A 1 87 ? -8.939 5.588 8.891 1.00 93.06 87 THR A N 1
ATOM 694 C CA . THR A 1 87 ? -8.556 5.388 7.488 1.00 93.06 87 THR A CA 1
ATOM 695 C C . THR A 1 87 ? -7.098 4.967 7.431 1.00 93.06 87 THR A C 1
ATOM 697 O O . THR A 1 87 ? -6.279 5.526 8.152 1.00 93.06 87 THR A O 1
ATOM 700 N N . ALA A 1 88 ? -6.754 4.008 6.574 1.00 91.38 88 ALA A N 1
ATOM 701 C CA . ALA A 1 88 ? -5.365 3.702 6.248 1.00 91.38 88 ALA A CA 1
ATOM 702 C C . ALA A 1 88 ? -5.185 3.577 4.738 1.00 91.38 88 ALA A C 1
ATOM 704 O O . ALA A 1 88 ? -6.071 3.087 4.037 1.00 91.38 88 ALA A O 1
ATOM 705 N N . VAL A 1 89 ? -4.016 3.994 4.257 1.00 89.31 89 VAL A N 1
ATOM 706 C CA . VAL A 1 89 ? -3.586 3.792 2.871 1.00 89.31 89 VAL A CA 1
ATOM 707 C C . VAL A 1 89 ? -2.611 2.622 2.844 1.00 89.31 89 VAL A C 1
ATOM 709 O O . VAL A 1 89 ? -1.622 2.606 3.578 1.00 89.31 89 VAL A O 1
ATOM 712 N N . LEU A 1 90 ? -2.911 1.617 2.021 1.00 85.56 90 LEU A N 1
ATOM 713 C CA . LEU A 1 90 ? -2.181 0.353 1.958 1.00 85.56 90 LEU A CA 1
ATOM 714 C C . LEU A 1 90 ? -1.681 0.101 0.538 1.00 85.56 90 LEU A C 1
ATOM 716 O O . LEU A 1 90 ? -2.417 0.281 -0.430 1.00 85.56 90 LEU A O 1
ATOM 720 N N . HIS A 1 91 ? -0.460 -0.413 0.423 1.00 81.25 91 HIS A N 1
ATOM 721 C CA . HIS A 1 91 ? 0.119 -0.841 -0.851 1.00 81.25 91 HIS A CA 1
ATOM 722 C C . HIS A 1 91 ? 0.202 -2.359 -0.920 1.00 81.25 91 HIS A C 1
ATOM 724 O O . HIS A 1 91 ? 0.861 -2.998 -0.091 1.00 81.25 91 HIS A O 1
ATOM 730 N N . HIS A 1 92 ? -0.425 -2.948 -1.937 1.00 72.06 92 HIS A N 1
ATOM 731 C CA . HIS A 1 92 ? -0.419 -4.386 -2.206 1.00 72.06 92 HIS A CA 1
ATOM 732 C C . HIS A 1 92 ? 0.094 -4.688 -3.620 1.00 72.06 92 HIS A C 1
ATOM 734 O O . HIS A 1 92 ? -0.075 -3.860 -4.514 1.00 72.06 92 HIS A O 1
ATOM 740 N N . PRO A 1 93 ? 0.671 -5.882 -3.866 1.00 72.75 93 PRO A N 1
ATOM 741 C CA . PRO A 1 93 ? 0.959 -6.315 -5.227 1.00 72.75 93 PRO A CA 1
ATOM 742 C C . PRO A 1 93 ? -0.360 -6.485 -5.992 1.00 72.75 93 PRO A C 1
ATOM 744 O O . PRO A 1 93 ? -1.133 -7.406 -5.714 1.00 72.75 93 PRO A O 1
ATOM 747 N N . ILE A 1 94 ? -0.607 -5.588 -6.948 1.00 75.31 94 ILE A N 1
ATOM 748 C CA . ILE A 1 94 ? -1.876 -5.479 -7.686 1.00 75.31 94 ILE A CA 1
ATOM 749 C C . ILE A 1 94 ? -2.246 -6.820 -8.336 1.00 75.31 94 ILE A C 1
ATOM 751 O O . ILE A 1 94 ? -3.355 -7.313 -8.141 1.00 75.31 94 ILE A O 1
ATOM 755 N N . HIS A 1 95 ? -1.279 -7.470 -8.989 1.00 74.12 95 HIS A N 1
ATOM 756 C CA . HIS A 1 95 ? -1.447 -8.731 -9.724 1.00 74.12 95 HIS A CA 1
ATOM 757 C C . HIS A 1 95 ? -1.776 -9.958 -8.849 1.00 74.12 95 HIS A C 1
ATOM 759 O O . HIS A 1 95 ? -2.089 -11.018 -9.377 1.00 74.12 95 HIS A O 1
ATOM 765 N N . THR A 1 96 ? -1.714 -9.839 -7.517 1.00 78.00 96 THR A N 1
ATOM 766 C CA . THR A 1 96 ? -2.102 -10.921 -6.585 1.00 78.00 96 THR A CA 1
ATOM 767 C C . THR A 1 96 ? -3.305 -10.574 -5.715 1.00 78.00 96 THR A C 1
ATOM 769 O O . THR A 1 96 ? -3.705 -11.392 -4.885 1.00 78.00 96 THR A O 1
ATOM 772 N N . SER A 1 97 ? -3.867 -9.373 -5.875 1.00 81.38 97 SER A N 1
ATOM 773 C CA . SER A 1 97 ? -4.965 -8.875 -5.047 1.00 81.38 97 SER A CA 1
ATOM 774 C C . SER A 1 97 ? -6.245 -9.694 -5.233 1.00 81.38 97 SER A C 1
ATOM 776 O O . SER A 1 97 ? -6.489 -10.239 -6.306 1.00 81.38 97 SER A O 1
ATOM 778 N N . LYS A 1 98 ? -7.093 -9.754 -4.196 1.00 81.81 98 LYS A N 1
ATOM 779 C CA . LYS A 1 98 ? -8.365 -10.496 -4.243 1.00 81.81 98 LYS A CA 1
ATOM 780 C C . LYS A 1 98 ? -9.237 -10.055 -5.423 1.00 81.81 98 LYS A C 1
ATOM 782 O O . LYS A 1 98 ? -9.710 -10.904 -6.163 1.00 81.81 98 LYS A O 1
ATOM 787 N N . GLN A 1 99 ? -9.350 -8.743 -5.630 1.00 82.44 99 GLN A N 1
ATOM 788 C CA . GLN A 1 99 ? -10.091 -8.149 -6.744 1.00 82.44 99 GLN A CA 1
ATOM 789 C C . GLN A 1 99 ? -9.592 -8.699 -8.087 1.00 82.44 99 GLN A C 1
ATOM 791 O O . GLN A 1 99 ? -10.379 -9.223 -8.860 1.00 82.44 99 GLN A O 1
ATOM 796 N N . VAL A 1 100 ? -8.278 -8.679 -8.340 1.00 85.44 100 VAL A N 1
ATOM 797 C CA . VAL A 1 100 ? -7.698 -9.226 -9.582 1.00 85.44 100 VAL A CA 1
ATOM 798 C C . VAL A 1 100 ? -7.977 -10.725 -9.733 1.00 85.44 100 VAL A C 1
ATOM 800 O O . VAL A 1 100 ? -8.315 -11.173 -10.826 1.00 85.44 100 VAL A O 1
ATOM 803 N N . ARG A 1 101 ? -7.909 -11.500 -8.641 1.00 85.88 101 ARG A N 1
ATOM 804 C CA . ARG A 1 101 ? -8.221 -12.940 -8.671 1.00 85.88 101 ARG A CA 1
ATOM 805 C C . ARG A 1 101 ? -9.690 -13.231 -8.974 1.00 85.88 101 ARG A C 1
ATOM 807 O O . ARG A 1 101 ? -9.976 -14.232 -9.618 1.00 85.88 101 ARG A O 1
ATOM 814 N N . GLU A 1 102 ? -10.613 -12.380 -8.533 1.00 90.56 102 GLU A N 1
ATOM 815 C CA . GLU A 1 102 ? -12.043 -12.517 -8.845 1.00 90.56 102 GLU A CA 1
ATOM 816 C C . GLU A 1 102 ? -12.306 -12.337 -10.352 1.00 90.56 102 GLU A C 1
ATOM 818 O O . GLU A 1 102 ? -13.144 -13.037 -10.921 1.00 90.56 102 GLU A O 1
ATOM 823 N N . TYR A 1 103 ? -11.540 -11.473 -11.029 1.00 90.50 103 TYR A N 1
ATOM 824 C CA . TYR A 1 103 ? -11.655 -11.250 -12.475 1.00 90.50 103 TYR A CA 1
ATOM 825 C C . TYR A 1 103 ? -10.929 -12.287 -13.346 1.00 90.50 103 TYR A C 1
ATOM 827 O O . TYR A 1 103 ? -11.169 -12.319 -14.555 1.00 90.50 103 TYR A O 1
ATOM 835 N N . TRP A 1 104 ? -10.099 -13.168 -12.773 1.00 89.75 104 TRP A N 1
ATOM 836 C CA . TRP A 1 104 ? -9.291 -14.118 -13.550 1.00 89.75 104 TRP A CA 1
ATOM 837 C C . TRP A 1 104 ? -10.123 -15.003 -14.468 1.00 89.75 104 TRP A C 1
ATOM 839 O O . TRP A 1 104 ? -9.838 -15.090 -15.659 1.00 89.75 104 TRP A O 1
ATOM 849 N N . ASN A 1 105 ? -11.180 -15.610 -13.922 1.00 88.56 105 ASN A N 1
ATOM 850 C CA . ASN A 1 105 ? -12.041 -16.521 -14.673 1.00 88.56 105 ASN A CA 1
ATOM 851 C C . ASN A 1 105 ? -12.700 -15.808 -15.859 1.00 88.56 105 ASN A C 1
ATOM 853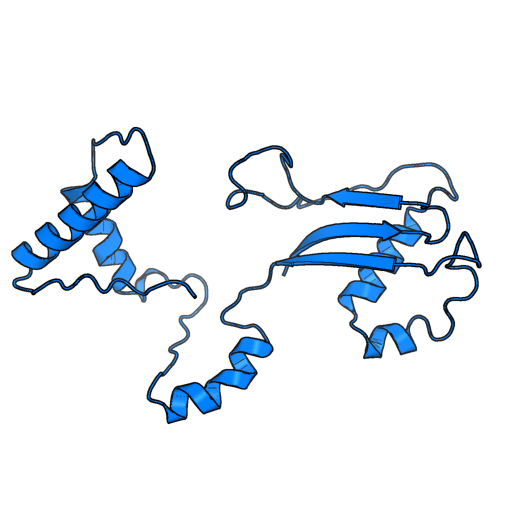 O O . ASN A 1 105 ? -12.753 -16.350 -16.961 1.00 88.56 105 ASN A O 1
ATOM 857 N N . LYS A 1 106 ? -13.155 -14.566 -15.646 1.00 94.12 106 LYS A N 1
ATOM 858 C CA . LYS A 1 106 ? -13.760 -13.739 -16.695 1.00 94.12 106 LYS A CA 1
ATOM 859 C C . LYS A 1 106 ? -12.753 -13.441 -17.805 1.00 94.12 106 LYS A C 1
ATOM 861 O O . LYS A 1 106 ? -13.075 -13.601 -18.976 1.00 94.12 106 LYS A O 1
ATOM 866 N N . TRP A 1 107 ? -11.540 -13.027 -17.451 1.00 93.69 107 TRP A N 1
ATOM 867 C CA . TRP A 1 107 ? -10.498 -12.710 -18.428 1.00 93.69 107 TRP A CA 1
ATOM 868 C C . TRP A 1 107 ? -10.003 -13.939 -19.188 1.00 93.69 107 TRP A C 1
ATOM 870 O O . TRP A 1 107 ? -9.810 -13.865 -20.398 1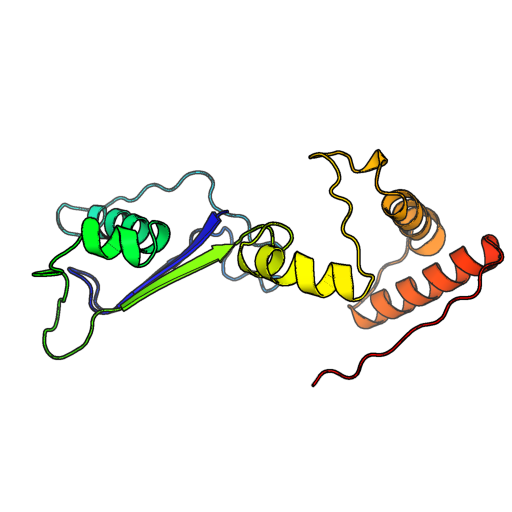.00 93.69 107 TRP A O 1
ATOM 880 N N . GLN A 1 108 ? -9.897 -15.085 -18.518 1.00 92.06 108 GLN A N 1
ATOM 881 C CA . GLN A 1 108 ? -9.525 -16.341 -19.157 1.00 92.06 108 GLN A CA 1
ATOM 882 C C . GLN A 1 108 ? -10.571 -16.786 -20.188 1.00 92.06 108 GLN A C 1
ATOM 884 O O . GLN A 1 108 ? -10.209 -17.205 -21.284 1.00 92.06 108 GLN A O 1
ATOM 889 N N . GLN A 1 109 ? -11.865 -16.624 -19.888 1.00 93.12 109 GLN A N 1
ATOM 890 C CA . GLN A 1 109 ? -12.944 -16.852 -20.860 1.00 93.12 109 GLN A CA 1
ATOM 891 C C . GLN A 1 109 ? -12.888 -15.881 -22.051 1.00 93.12 109 GLN A C 1
ATOM 893 O O . GLN A 1 109 ? -13.324 -16.227 -23.144 1.00 93.12 109 GLN A O 1
ATOM 898 N N . GLN A 1 110 ? -12.329 -14.684 -21.857 1.00 94.88 110 GLN A N 1
ATOM 899 C CA . GLN A 1 110 ? -12.077 -13.700 -22.916 1.00 94.88 110 GLN A CA 1
ATOM 900 C C . GLN A 1 110 ? -10.751 -13.941 -23.664 1.00 94.88 110 GLN A C 1
ATOM 902 O O . GLN A 1 110 ? -10.396 -13.152 -24.535 1.00 94.88 110 GLN A O 1
ATOM 907 N N . GLY A 1 111 ? -10.016 -15.010 -23.337 1.00 91.88 111 GLY A N 1
ATOM 908 C CA . GLY A 1 111 ? -8.752 -15.373 -23.983 1.00 91.88 111 GLY A CA 1
ATOM 909 C C . GLY A 1 111 ? -7.502 -14.712 -23.393 1.00 91.88 111 GLY A C 1
ATOM 910 O O . GLY A 1 111 ? -6.415 -14.894 -23.936 1.00 91.88 111 GLY A O 1
ATOM 911 N N . LEU A 1 112 ? -7.615 -13.969 -22.285 1.00 89.94 112 LEU A N 1
ATOM 912 C CA . LEU A 1 112 ? -6.467 -13.404 -21.573 1.00 89.94 112 LEU A CA 1
ATOM 913 C C . LEU A 1 112 ? -5.976 -14.376 -20.493 1.00 89.94 112 LEU A C 1
ATOM 915 O O . LEU A 1 112 ? -6.639 -14.599 -19.479 1.00 89.94 112 LEU A O 1
ATOM 919 N N . PHE A 1 113 ? -4.773 -14.911 -20.690 1.00 86.12 113 PHE A N 1
ATOM 920 C CA . PHE A 1 113 ? -4.129 -15.842 -19.765 1.00 86.12 113 PHE A CA 1
ATOM 921 C C . PHE A 1 113 ? -3.007 -15.155 -18.989 1.00 86.12 113 PHE A C 1
ATOM 923 O O . PHE A 1 113 ? -2.255 -14.351 -19.535 1.00 86.12 113 PHE A O 1
ATOM 930 N N . PHE A 1 114 ? -2.873 -15.498 -17.709 1.00 82.81 114 PHE A N 1
ATOM 931 C CA . PHE A 1 114 ? -1.814 -14.974 -16.854 1.00 82.81 114 PHE A CA 1
ATOM 932 C C . PHE A 1 114 ? -0.812 -16.073 -16.526 1.00 82.81 114 PHE A C 1
ATOM 934 O O . PHE A 1 114 ? -1.166 -17.086 -15.924 1.00 82.81 114 PHE A O 1
ATOM 941 N N . PHE A 1 115 ? 0.452 -15.824 -16.853 1.00 85.06 115 PHE A N 1
ATOM 942 C CA . PHE A 1 115 ? 1.572 -16.682 -16.491 1.00 85.06 115 PHE A CA 1
ATOM 943 C C . PHE A 1 115 ? 2.333 -16.030 -15.337 1.00 85.06 115 PHE A C 1
ATOM 945 O O . PHE A 1 115 ? 2.914 -14.957 -15.489 1.00 85.06 115 PHE A O 1
ATOM 952 N N . GLN A 1 116 ? 2.282 -16.643 -14.153 1.00 81.94 116 GLN A N 1
ATOM 953 C CA . GLN A 1 116 ? 3.012 -16.138 -12.992 1.00 81.94 116 GLN A CA 1
ATOM 954 C C . GLN A 1 116 ? 4.456 -16.625 -13.036 1.00 81.94 116 GLN A C 1
ATOM 956 O O . GLN A 1 116 ? 4.712 -17.827 -13.042 1.00 81.94 116 GLN A O 1
ATOM 961 N N . LEU A 1 117 ? 5.395 -15.684 -13.020 1.00 81.38 117 LEU A N 1
ATOM 962 C CA . LEU A 1 117 ? 6.809 -15.992 -12.854 1.00 81.38 117 LEU A CA 1
ATOM 963 C C . LEU A 1 117 ? 7.127 -16.197 -11.361 1.00 81.38 117 LEU A C 1
ATOM 965 O O . LEU A 1 117 ? 6.527 -15.527 -10.509 1.00 81.38 117 LEU A O 1
ATOM 969 N N . PRO A 1 118 ? 8.072 -17.089 -11.012 1.00 82.94 118 PRO A N 1
ATOM 970 C CA . PRO A 1 118 ? 8.567 -17.195 -9.648 1.00 82.94 118 PRO A CA 1
ATOM 971 C C . PRO A 1 118 ? 9.185 -15.873 -9.170 1.00 82.94 118 PRO A C 1
ATOM 973 O O . PRO A 1 118 ? 9.589 -15.007 -9.952 1.00 82.94 118 PRO A O 1
ATOM 976 N N . LYS A 1 119 ? 9.254 -15.700 -7.847 1.00 80.75 119 LYS A N 1
ATOM 977 C CA . LYS A 1 119 ? 9.851 -14.495 -7.259 1.00 80.75 119 LYS A CA 1
ATOM 978 C C . LYS A 1 119 ? 11.317 -14.373 -7.678 1.00 80.75 119 LYS A C 1
ATOM 980 O O . LYS A 1 119 ? 12.059 -15.343 -7.587 1.00 80.75 119 LYS A O 1
ATOM 985 N N . TYR A 1 120 ? 11.719 -13.153 -8.040 1.00 79.06 120 TYR A N 1
ATOM 986 C CA . TYR A 1 120 ? 13.085 -12.801 -8.453 1.00 79.06 120 TYR A CA 1
ATOM 987 C C . TYR A 1 120 ? 13.576 -13.503 -9.733 1.00 79.06 120 TYR A C 1
ATOM 989 O O . TYR A 1 120 ? 14.776 -13.586 -9.960 1.00 79.06 120 TYR A O 1
ATOM 997 N N . SER A 1 121 ? 12.667 -13.972 -10.593 1.00 84.44 121 SER A N 1
ATOM 998 C CA . SER A 1 121 ? 12.999 -14.611 -11.874 1.00 84.44 121 SER A CA 1
ATOM 999 C C . SER A 1 121 ? 12.883 -13.640 -13.054 1.00 84.44 121 SER A C 1
ATOM 1001 O O . SER A 1 121 ? 12.141 -13.900 -13.999 1.00 84.44 121 SER A O 1
ATOM 1003 N N . SER A 1 122 ? 13.599 -12.511 -13.005 1.00 82.56 122 SER A N 1
ATOM 1004 C CA . SER A 1 122 ? 13.631 -11.542 -14.117 1.00 82.56 122 SER A CA 1
ATOM 1005 C C . SER A 1 122 ? 14.179 -12.151 -15.408 1.00 82.56 122 SER A C 1
ATOM 1007 O O . SER A 1 122 ? 13.680 -11.832 -16.476 1.00 82.56 122 SER A O 1
ATOM 1009 N N . GLU A 1 123 ? 15.119 -13.095 -15.309 1.00 82.56 123 GLU A N 1
ATOM 1010 C CA . GLU A 1 123 ? 15.708 -13.802 -16.461 1.00 82.56 123 GLU A CA 1
ATOM 1011 C C . GLU A 1 123 ? 14.681 -14.596 -17.287 1.00 82.56 123 GLU A C 1
ATOM 1013 O O . GLU A 1 123 ? 14.895 -14.867 -18.463 1.00 82.56 123 GLU A O 1
ATOM 1018 N N . MET A 1 124 ? 13.546 -14.975 -16.688 1.00 85.00 124 MET A N 1
ATOM 1019 C CA . MET A 1 124 ? 12.458 -15.659 -17.399 1.00 85.00 124 MET A CA 1
ATOM 1020 C C . MET A 1 124 ? 11.506 -14.688 -18.112 1.00 85.00 124 MET A C 1
ATOM 1022 O O . MET A 1 124 ? 10.622 -15.122 -18.851 1.00 85.00 124 MET A O 1
ATOM 1026 N N . ASN A 1 125 ? 11.641 -13.384 -17.873 1.00 86.38 125 ASN A N 1
ATOM 1027 C CA . ASN A 1 125 ? 10.800 -12.360 -18.467 1.00 86.38 125 ASN A CA 1
ATOM 1028 C C . ASN A 1 125 ? 11.473 -11.799 -19.728 1.00 86.38 125 ASN A C 1
ATOM 1030 O O . ASN A 1 125 ? 12.284 -10.882 -19.641 1.00 86.38 125 ASN A O 1
ATOM 1034 N N . LEU A 1 126 ? 11.112 -12.327 -20.903 1.00 86.50 126 LEU A N 1
ATOM 1035 C CA . LEU A 1 126 ? 11.745 -11.984 -22.190 1.00 86.50 126 LEU A CA 1
ATOM 1036 C C . LEU A 1 126 ? 11.787 -10.473 -22.483 1.00 86.50 126 LEU A C 1
ATOM 1038 O O . LEU A 1 126 ? 12.719 -9.989 -23.116 1.00 86.50 126 LEU A O 1
ATOM 1042 N N . ILE A 1 127 ? 10.812 -9.706 -21.982 1.00 88.31 127 ILE A N 1
ATOM 1043 C CA . ILE A 1 127 ? 10.767 -8.252 -22.183 1.00 88.31 127 ILE A CA 1
ATOM 1044 C C . ILE A 1 127 ? 11.932 -7.515 -21.498 1.00 88.31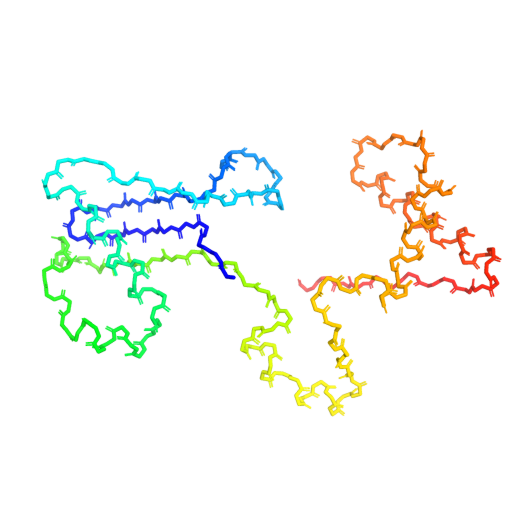 127 ILE A C 1
ATOM 1046 O O . ILE A 1 127 ? 12.284 -6.414 -21.914 1.00 88.31 127 ILE A O 1
ATOM 1050 N N . GLU A 1 128 ? 12.548 -8.086 -20.457 1.00 89.44 128 GLU A N 1
ATOM 1051 C CA . GLU A 1 128 ? 13.685 -7.461 -19.764 1.00 89.44 128 GLU A CA 1
ATOM 1052 C C . GLU A 1 128 ? 14.901 -7.338 -20.692 1.00 89.44 128 GLU A C 1
ATOM 1054 O O . GLU A 1 128 ? 15.606 -6.326 -20.657 1.00 89.44 128 GLU A O 1
ATOM 1059 N N . THR A 1 129 ? 15.111 -8.326 -21.571 1.00 87.81 129 THR A N 1
ATOM 1060 C CA . THR A 1 129 ? 16.159 -8.293 -22.599 1.00 87.81 129 THR A CA 1
ATOM 1061 C C . THR A 1 129 ? 15.922 -7.155 -23.588 1.00 87.81 129 THR A C 1
ATOM 1063 O O . THR A 1 129 ? 16.843 -6.386 -23.865 1.00 87.81 129 THR A O 1
ATOM 1066 N N . GLU A 1 130 ? 14.684 -6.980 -24.051 1.00 88.00 130 GLU A N 1
ATOM 1067 C CA . GLU A 1 130 ? 14.311 -5.890 -24.962 1.00 88.00 130 GLU A CA 1
ATOM 1068 C C . GLU A 1 130 ? 14.525 -4.514 -24.311 1.00 88.00 130 GLU A C 1
ATOM 1070 O O . GLU A 1 130 ? 15.137 -3.616 -24.893 1.00 88.00 130 GLU A O 1
ATOM 1075 N N . TRP A 1 131 ? 14.126 -4.353 -23.044 1.00 89.62 131 TRP A N 1
ATOM 1076 C CA . TRP A 1 131 ? 14.388 -3.121 -22.292 1.00 89.62 131 TRP A CA 1
ATOM 1077 C C . TRP A 1 131 ? 15.878 -2.857 -22.080 1.00 89.62 131 TRP A C 1
ATOM 1079 O O . TRP A 1 131 ? 16.305 -1.697 -22.065 1.00 89.62 131 TRP A O 1
ATOM 1089 N N . HIS A 1 132 ? 16.678 -3.903 -21.876 1.00 89.50 132 HIS A N 1
ATOM 1090 C CA . HIS A 1 132 ? 18.126 -3.769 -21.777 1.00 89.50 132 HIS A CA 1
ATOM 1091 C C . HIS A 1 132 ? 18.721 -3.254 -23.092 1.00 89.50 132 HIS A C 1
ATOM 1093 O O . HIS A 1 132 ? 19.520 -2.315 -23.061 1.00 89.50 132 HIS A O 1
ATOM 1099 N N . GLN A 1 133 ? 18.310 -3.814 -24.233 1.00 89.00 133 GLN A N 1
ATOM 1100 C CA . GLN A 1 133 ? 18.759 -3.360 -25.551 1.00 89.00 133 GLN A CA 1
ATOM 1101 C C . GLN A 1 133 ? 18.374 -1.900 -25.799 1.00 89.00 133 GLN A C 1
ATOM 1103 O O . GLN A 1 133 ? 19.245 -1.091 -26.119 1.00 89.00 133 GLN A O 1
ATOM 1108 N N . LEU A 1 134 ? 17.114 -1.537 -25.543 1.00 91.25 134 LEU A N 1
ATOM 1109 C CA . LEU A 1 134 ? 16.624 -0.167 -25.700 1.00 91.25 134 LEU A CA 1
ATOM 1110 C C . LEU A 1 134 ? 17.455 0.831 -24.878 1.00 91.25 134 LEU A C 1
ATOM 1112 O O . LEU A 1 134 ? 17.932 1.842 -25.391 1.00 91.25 134 LEU A O 1
ATOM 1116 N N . LYS A 1 135 ? 17.680 0.541 -23.591 1.00 90.81 135 LYS A N 1
ATOM 1117 C CA . LYS A 1 135 ? 18.448 1.435 -22.709 1.00 90.81 135 LYS A CA 1
ATOM 1118 C C . LYS A 1 135 ? 19.918 1.543 -23.106 1.00 90.81 135 LYS A C 1
ATOM 1120 O O . LYS A 1 135 ? 20.499 2.611 -22.946 1.00 90.81 135 LYS A O 1
ATOM 1125 N N . THR A 1 136 ? 20.516 0.449 -23.571 1.00 91.38 136 THR A N 1
ATOM 1126 C CA . THR A 1 136 ? 21.960 0.372 -23.845 1.00 91.38 136 THR A CA 1
ATOM 1127 C C . THR A 1 136 ? 22.317 0.929 -25.215 1.00 91.38 136 THR A C 1
ATOM 1129 O O . THR A 1 136 ? 23.368 1.545 -25.365 1.00 91.38 136 THR A O 1
ATOM 1132 N N . HIS A 1 137 ? 21.466 0.706 -26.213 1.00 88.81 137 HIS A N 1
ATOM 1133 C CA . HIS A 1 137 ? 21.780 1.023 -27.604 1.00 88.81 137 HIS A CA 1
ATOM 1134 C C . HIS A 1 137 ? 21.038 2.249 -28.119 1.00 88.81 137 HIS A C 1
ATOM 1136 O O . HIS A 1 137 ? 21.607 2.984 -28.917 1.00 88.81 137 HIS A O 1
ATOM 1142 N N . GLU A 1 138 ? 19.813 2.492 -27.651 1.00 89.69 138 GLU A N 1
ATOM 1143 C CA . GLU A 1 138 ? 18.992 3.590 -28.171 1.00 89.69 138 GLU A CA 1
ATOM 1144 C C . GLU A 1 138 ? 19.037 4.816 -27.254 1.00 89.69 138 GLU A C 1
ATOM 1146 O O . GLU A 1 138 ? 19.176 5.936 -27.729 1.00 89.69 138 GLU A O 1
ATOM 1151 N N . LEU A 1 139 ? 18.974 4.628 -25.931 1.00 90.75 139 LEU A N 1
ATOM 1152 C CA . LEU A 1 139 ? 18.865 5.743 -24.973 1.00 90.75 139 LEU A CA 1
ATOM 1153 C C . LEU A 1 139 ? 20.185 6.118 -24.281 1.00 90.75 139 LEU A C 1
ATOM 1155 O O . LEU A 1 139 ? 20.251 7.134 -23.585 1.00 90.75 139 LEU A O 1
ATOM 1159 N N . ALA A 1 140 ? 21.230 5.301 -24.421 1.00 91.06 140 ALA A N 1
ATOM 1160 C CA . ALA A 1 140 ? 22.481 5.501 -23.699 1.00 91.06 140 ALA A CA 1
ATOM 1161 C C . ALA A 1 140 ? 23.161 6.822 -24.092 1.00 91.06 140 ALA A C 1
ATOM 1163 O O . ALA A 1 140 ? 23.290 7.155 -25.266 1.00 91.06 140 ALA A O 1
ATOM 1164 N N . GLY A 1 141 ? 23.622 7.574 -23.089 1.00 89.56 141 GLY A N 1
ATOM 1165 C CA . GLY A 1 141 ? 24.328 8.844 -23.291 1.00 89.56 141 GLY A CA 1
ATOM 1166 C C . GLY A 1 141 ? 23.430 10.051 -23.589 1.00 89.56 141 GLY A C 1
ATOM 1167 O O . GLY A 1 141 ? 23.948 11.158 -23.710 1.00 89.56 141 GLY A O 1
ATOM 1168 N N . GLN A 1 142 ? 22.108 9.873 -23.660 1.00 90.00 142 GLN A N 1
ATOM 1169 C CA . GLN A 1 142 ? 21.160 10.970 -23.856 1.00 90.00 142 GLN A CA 1
ATOM 1170 C C . GLN A 1 142 ? 20.694 11.563 -22.517 1.00 90.00 142 GLN A C 1
ATOM 1172 O O . GLN A 1 142 ? 20.537 10.852 -21.521 1.00 90.00 142 GLN A O 1
ATOM 1177 N N . ILE A 1 143 ? 20.459 12.878 -22.490 1.00 90.69 143 ILE A N 1
ATOM 1178 C CA . ILE A 1 143 ? 19.880 13.595 -21.346 1.00 90.69 143 ILE A CA 1
ATOM 1179 C C . ILE A 1 143 ? 18.542 14.177 -21.791 1.00 90.69 143 ILE A C 1
ATOM 1181 O O . ILE A 1 143 ? 18.488 14.909 -22.775 1.00 90.69 143 ILE A O 1
ATOM 1185 N N . PHE A 1 144 ? 17.483 13.874 -21.043 1.00 92.19 144 PHE A N 1
ATOM 1186 C CA . PHE A 1 144 ? 16.126 14.321 -21.348 1.00 92.19 144 PHE A CA 1
ATOM 1187 C C . PHE A 1 144 ? 15.709 15.452 -20.392 1.00 92.19 144 PHE A C 1
ATOM 1189 O O . PHE A 1 144 ? 15.773 15.248 -19.173 1.00 92.19 144 PHE A O 1
ATOM 1196 N N . PRO A 1 145 ? 15.312 16.631 -20.911 1.00 85.44 145 PRO A N 1
ATOM 1197 C CA . PRO A 1 145 ? 14.855 17.764 -20.102 1.00 85.44 145 PRO A CA 1
ATOM 1198 C C . PRO A 1 145 ? 13.586 17.452 -19.309 1.00 85.44 145 PRO A C 1
ATOM 1200 O O . PRO A 1 145 ? 13.469 17.838 -18.142 1.00 85.44 145 PRO A O 1
ATOM 1203 N N . ASP A 1 146 ? 12.646 16.743 -19.936 1.00 89.19 146 ASP A N 1
ATOM 1204 C CA . ASP A 1 146 ? 11.347 16.425 -19.361 1.00 89.19 146 ASP A CA 1
ATOM 1205 C C . ASP A 1 146 ? 10.828 15.028 -19.760 1.00 89.19 146 ASP A C 1
ATOM 1207 O O . ASP A 1 146 ? 11.501 14.224 -20.412 1.00 89.19 146 ASP A O 1
ATOM 1211 N N . GLU A 1 147 ? 9.627 14.703 -19.276 1.00 87.00 147 GLU A N 1
ATOM 1212 C CA . GLU A 1 147 ? 8.958 13.425 -19.535 1.00 87.00 147 GLU A CA 1
ATOM 1213 C C . GLU A 1 147 ? 8.493 13.284 -20.991 1.00 87.00 147 GLU A C 1
ATOM 1215 O O . GLU A 1 147 ? 8.458 12.168 -21.514 1.00 87.00 147 GLU A O 1
ATOM 1220 N N . TYR A 1 148 ? 8.156 14.392 -21.652 1.00 85.62 148 TYR A N 1
ATOM 1221 C CA . TYR A 1 148 ? 7.697 14.386 -23.035 1.00 85.62 148 TYR A CA 1
ATOM 1222 C C . TYR A 1 148 ? 8.842 14.013 -23.981 1.00 85.62 148 TYR A C 1
ATOM 1224 O O . TYR A 1 148 ? 8.681 13.109 -24.808 1.00 85.62 148 TYR A O 1
ATOM 1232 N N . ASP A 1 149 ? 10.014 14.618 -23.790 1.00 89.25 149 ASP A N 1
ATOM 1233 C CA . ASP A 1 149 ? 11.224 14.311 -24.555 1.00 89.25 149 ASP A CA 1
ATOM 1234 C C . ASP A 1 149 ? 11.663 12.853 -24.356 1.00 89.25 149 ASP A C 1
ATOM 1236 O O . ASP A 1 149 ? 11.966 12.148 -25.323 1.00 89.25 149 ASP A O 1
ATOM 1240 N N . LEU A 1 150 ? 11.612 12.353 -23.114 1.00 91.25 150 LEU A N 1
ATOM 1241 C CA . LEU A 1 150 ? 11.881 10.942 -22.824 1.00 91.25 150 LEU A CA 1
ATOM 1242 C C . LEU A 1 150 ? 10.878 10.019 -23.533 1.00 91.25 150 LEU A C 1
ATOM 1244 O O . LEU A 1 150 ? 11.270 8.996 -24.093 1.00 91.25 150 LEU A O 1
ATOM 1248 N N . ALA A 1 151 ? 9.587 10.356 -23.522 1.00 89.19 151 ALA A N 1
ATOM 1249 C CA . ALA A 1 151 ? 8.559 9.541 -24.163 1.00 89.19 151 ALA A CA 1
ATOM 1250 C C . ALA A 1 151 ? 8.738 9.475 -25.688 1.00 89.19 151 ALA A C 1
ATOM 1252 O O . ALA A 1 151 ? 8.495 8.420 -26.282 1.00 89.19 151 ALA A O 1
ATOM 1253 N N . ILE A 1 152 ? 9.171 10.570 -26.323 1.00 90.50 152 ILE A N 1
ATOM 1254 C CA . ILE A 1 152 ? 9.530 10.579 -27.748 1.00 90.50 152 ILE A CA 1
ATOM 1255 C C . ILE A 1 152 ? 10.729 9.666 -27.994 1.00 90.50 152 ILE A C 1
ATOM 1257 O O . ILE A 1 152 ? 10.647 8.787 -28.853 1.00 90.50 152 ILE A O 1
ATOM 1261 N N . ALA A 1 153 ? 11.802 9.824 -27.219 1.00 92.69 153 ALA A N 1
ATOM 1262 C CA . ALA A 1 153 ? 13.017 9.033 -27.389 1.00 92.69 153 ALA A CA 1
ATOM 1263 C C . ALA A 1 153 ? 12.766 7.530 -27.190 1.00 92.69 153 ALA A C 1
ATOM 1265 O O . ALA A 1 153 ? 13.269 6.708 -27.952 1.00 92.69 153 ALA A O 1
ATOM 1266 N N . VAL A 1 154 ? 11.928 7.155 -26.219 1.00 92.69 154 VAL A N 1
ATOM 1267 C CA . VAL A 1 154 ? 11.514 5.758 -26.011 1.00 92.69 154 VAL A CA 1
ATOM 1268 C C . VAL A 1 154 ? 10.751 5.220 -27.222 1.00 92.69 154 VAL A C 1
ATOM 1270 O O . VAL A 1 154 ? 11.034 4.108 -27.658 1.00 92.69 154 VAL A O 1
ATOM 1273 N N . LYS A 1 155 ? 9.809 5.986 -27.792 1.00 90.81 155 LYS A N 1
ATOM 1274 C CA . LYS A 1 155 ? 9.070 5.559 -28.995 1.00 90.81 155 LYS A CA 1
ATOM 1275 C C . LYS A 1 155 ? 10.004 5.339 -30.180 1.00 90.81 155 LYS A C 1
ATOM 1277 O O . LYS A 1 155 ? 9.932 4.289 -30.808 1.00 90.81 155 LYS A O 1
ATOM 1282 N N . GLN A 1 156 ? 10.904 6.288 -30.426 1.00 91.81 156 GLN A N 1
ATOM 1283 C CA . GLN A 1 156 ? 11.891 6.195 -31.502 1.00 91.81 156 GLN A CA 1
ATOM 1284 C C . GLN A 1 156 ? 12.844 5.014 -31.300 1.00 91.81 156 GLN A C 1
ATOM 1286 O O . GLN A 1 156 ? 13.128 4.287 -32.245 1.00 91.81 156 GLN A O 1
ATOM 1291 N N . GLY A 1 157 ? 13.297 4.775 -30.067 1.00 92.38 157 GLY A N 1
ATOM 1292 C CA . GLY A 1 157 ? 14.143 3.625 -29.762 1.00 92.38 157 GLY A CA 1
ATOM 1293 C C . GLY A 1 157 ? 13.426 2.292 -29.996 1.00 92.38 157 GLY A C 1
ATOM 1294 O O . GLY A 1 157 ? 14.017 1.369 -30.546 1.00 92.38 157 GLY A O 1
ATOM 1295 N N . ILE A 1 158 ? 12.138 2.192 -29.649 1.00 91.31 158 ILE A N 1
ATOM 1296 C CA . ILE A 1 158 ? 11.337 0.991 -29.938 1.00 91.31 158 ILE A CA 1
ATOM 1297 C C . ILE A 1 158 ? 11.220 0.772 -31.455 1.00 91.31 158 ILE A C 1
ATOM 1299 O O . ILE A 1 158 ? 11.400 -0.353 -31.917 1.00 91.31 158 ILE A O 1
ATOM 1303 N N . GLU A 1 159 ? 10.967 1.830 -32.231 1.00 90.69 159 GLU A N 1
ATOM 1304 C CA . GLU A 1 159 ? 10.925 1.769 -33.701 1.00 90.69 159 GLU A CA 1
ATOM 1305 C C . GLU A 1 159 ? 12.274 1.326 -34.291 1.00 90.69 159 GLU A C 1
ATOM 1307 O O . GLU A 1 159 ? 12.313 0.453 -35.159 1.00 90.69 159 GLU A O 1
ATOM 1312 N N . ALA A 1 160 ? 13.389 1.857 -33.784 1.00 90.00 160 ALA A N 1
ATOM 1313 C CA . ALA A 1 160 ? 14.733 1.484 -34.221 1.00 90.00 160 ALA A CA 1
ATOM 1314 C C . ALA A 1 160 ? 15.075 0.017 -33.894 1.00 90.00 160 ALA A C 1
ATOM 1316 O O . ALA A 1 160 ? 15.608 -0.700 -34.747 1.00 90.00 160 ALA A O 1
ATOM 1317 N N . CYS A 1 161 ? 14.735 -0.458 -32.690 1.00 87.38 161 CYS A N 1
ATOM 1318 C CA . CYS A 1 161 ? 14.877 -1.866 -32.308 1.00 87.38 161 CYS A CA 1
ATOM 1319 C C . CYS A 1 161 ? 14.043 -2.783 -33.215 1.00 87.38 161 CYS A C 1
ATOM 1321 O O . CYS A 1 161 ? 14.542 -3.805 -33.690 1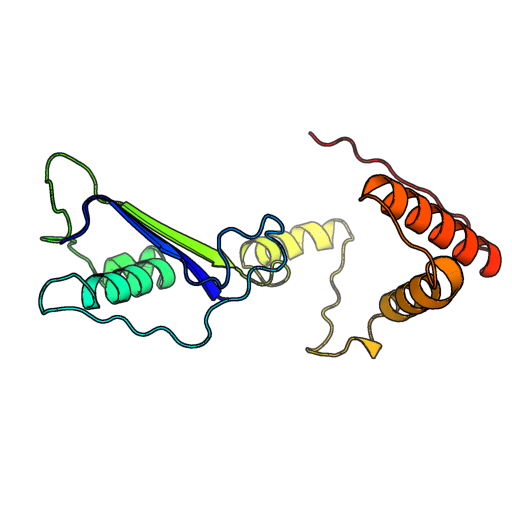.00 87.38 161 CYS A O 1
ATOM 1323 N N . ALA A 1 162 ? 12.798 -2.403 -33.508 1.00 87.19 162 ALA A N 1
ATOM 1324 C CA . ALA A 1 162 ? 11.920 -3.186 -34.367 1.00 87.19 162 ALA A CA 1
ATOM 1325 C C . ALA A 1 162 ? 12.422 -3.259 -35.814 1.00 87.19 162 ALA A C 1
ATOM 1327 O O . ALA A 1 162 ? 12.460 -4.349 -36.382 1.00 87.19 162 ALA A O 1
ATOM 1328 N N . GLN A 1 163 ? 12.902 -2.146 -36.378 1.00 86.81 163 GLN A N 1
ATOM 1329 C CA . GLN A 1 163 ? 13.511 -2.133 -37.713 1.00 86.81 163 GLN A CA 1
ATOM 1330 C C . GLN A 1 163 ? 14.735 -3.052 -37.796 1.00 86.81 163 GLN A C 1
ATOM 1332 O O . GLN A 1 163 ? 14.872 -3.797 -38.766 1.00 86.81 163 GLN A O 1
ATOM 1337 N N . LYS A 1 164 ? 15.594 -3.064 -36.765 1.00 85.31 164 LYS A N 1
ATOM 1338 C CA . LYS A 1 164 ? 16.737 -3.995 -36.684 1.00 85.31 164 LYS A CA 1
ATOM 1339 C C . LYS A 1 164 ? 16.291 -5.460 -36.624 1.00 85.31 164 LYS A C 1
ATOM 1341 O O . LYS A 1 164 ? 16.972 -6.319 -37.175 1.00 85.31 164 LYS A O 1
ATOM 1346 N N . GLY A 1 165 ? 15.164 -5.736 -35.968 1.00 82.62 165 GLY A N 1
ATOM 1347 C CA . GLY A 1 165 ? 14.570 -7.070 -35.867 1.00 82.62 165 GLY A CA 1
ATOM 1348 C C . GLY A 1 165 ? 13.695 -7.489 -37.056 1.00 82.62 165 GLY A C 1
ATOM 1349 O O . GLY A 1 165 ? 13.268 -8.639 -37.099 1.00 82.62 165 GLY A O 1
ATOM 1350 N N . GLY A 1 166 ? 13.428 -6.594 -38.014 1.00 87.69 166 GLY A N 1
ATOM 1351 C CA . GLY A 1 166 ? 12.509 -6.852 -39.129 1.00 87.69 166 GLY A CA 1
ATOM 1352 C C . GLY A 1 166 ? 11.031 -6.894 -38.722 1.00 87.69 166 GLY A C 1
ATOM 1353 O O . GLY A 1 166 ? 10.235 -7.561 -39.380 1.00 87.69 166 GLY A O 1
ATOM 1354 N N . TYR A 1 167 ? 10.664 -6.210 -37.637 1.00 86.69 167 TYR A N 1
ATOM 1355 C CA . TYR A 1 167 ? 9.302 -6.152 -37.107 1.00 86.69 167 TYR A CA 1
ATOM 1356 C C . TYR A 1 167 ? 8.633 -4.805 -37.409 1.00 86.69 167 TYR A C 1
ATOM 1358 O O . TYR A 1 167 ? 9.288 -3.764 -37.449 1.00 86.69 167 TYR A O 1
ATOM 1366 N N . GLU A 1 168 ? 7.308 -4.814 -37.558 1.00 84.88 168 GLU A N 1
ATOM 1367 C CA . GLU A 1 168 ? 6.498 -3.595 -37.638 1.00 84.88 168 GLU A CA 1
ATOM 1368 C C . GLU A 1 168 ? 6.046 -3.142 -36.243 1.00 84.88 168 GLU A C 1
ATOM 1370 O O . GLU A 1 168 ? 5.662 -3.951 -35.394 1.00 84.88 168 GLU A O 1
ATOM 1375 N N . THR A 1 169 ? 6.059 -1.831 -36.003 1.00 85.06 169 THR A N 1
ATOM 1376 C CA . THR A 1 169 ? 5.598 -1.224 -34.746 1.00 85.06 169 THR A CA 1
ATOM 1377 C C . THR A 1 169 ? 4.301 -0.463 -34.942 1.00 85.06 169 THR A C 1
ATOM 1379 O O . THR A 1 169 ? 4.207 0.415 -35.797 1.00 85.06 169 THR A O 1
ATOM 1382 N N . HIS A 1 170 ? 3.329 -0.714 -34.065 1.00 83.75 170 HIS A N 1
ATOM 1383 C CA . HIS A 1 170 ? 2.081 0.042 -34.012 1.00 83.75 170 HIS A CA 1
ATOM 1384 C C . HIS A 1 170 ? 1.873 0.646 -32.625 1.00 83.75 170 HIS A C 1
ATOM 1386 O O . HIS A 1 170 ? 1.839 -0.058 -31.615 1.00 83.75 170 HIS A O 1
ATOM 1392 N N . CYS A 1 171 ? 1.700 1.967 -32.570 1.00 78.44 171 CYS A N 1
ATOM 1393 C CA . CYS A 1 171 ? 1.364 2.671 -31.339 1.00 78.44 171 CYS A CA 1
ATOM 1394 C C . CYS A 1 171 ? -0.155 2.848 -31.243 1.00 78.44 171 CYS A C 1
ATOM 1396 O O . CYS A 1 171 ? -0.741 3.679 -31.939 1.00 78.44 171 CYS A O 1
ATOM 1398 N N . PHE A 1 172 ? -0.795 2.089 -30.355 1.00 80.38 172 PHE A N 1
ATOM 1399 C CA . PHE A 1 172 ? -2.216 2.254 -30.062 1.00 80.38 172 PHE A CA 1
ATOM 1400 C C . PHE A 1 172 ? -2.408 3.343 -29.005 1.00 80.38 172 PHE A C 1
ATOM 1402 O O . PHE A 1 172 ? -1.941 3.221 -27.872 1.00 80.38 172 PHE A O 1
ATOM 1409 N N . LYS A 1 173 ? -3.108 4.421 -29.370 1.00 74.56 173 LYS A N 1
ATOM 1410 C CA . LYS A 1 173 ? -3.562 5.433 -28.412 1.00 74.56 173 LYS A CA 1
ATOM 1411 C C . LYS A 1 173 ? -4.942 5.044 -27.901 1.00 74.56 173 LYS A C 1
ATOM 1413 O O . LYS A 1 173 ? -5.902 5.019 -28.666 1.00 74.56 173 LYS A O 1
ATOM 1418 N N . PHE A 1 174 ? -5.035 4.769 -26.607 1.00 69.94 174 PHE A N 1
ATOM 1419 C CA . PHE A 1 174 ? -6.315 4.605 -25.933 1.00 69.94 174 PHE A CA 1
ATOM 1420 C C . PHE A 1 174 ? -6.787 5.970 -25.438 1.00 69.94 174 PHE A C 1
ATOM 1422 O O . PHE A 1 174 ? -6.028 6.698 -24.799 1.00 69.94 174 PHE A O 1
ATOM 1429 N N . ASN A 1 175 ? -8.036 6.322 -25.735 1.00 64.12 175 ASN A N 1
ATOM 1430 C CA . ASN A 1 175 ? -8.654 7.503 -25.149 1.00 64.12 175 ASN A CA 1
ATOM 1431 C C . ASN A 1 175 ? -8.932 7.205 -23.671 1.00 64.12 175 ASN A C 1
ATOM 1433 O O . ASN A 1 175 ? -9.573 6.199 -23.363 1.00 64.12 175 ASN A O 1
ATOM 1437 N N . SER A 1 176 ? -8.443 8.052 -22.764 1.00 46.56 176 SER A N 1
ATOM 1438 C CA . SER A 1 176 ? -8.902 8.001 -21.374 1.00 46.56 176 SER A CA 1
ATOM 1439 C C . SER A 1 176 ? -10.368 8.423 -21.345 1.00 46.56 176 SER A C 1
ATOM 1441 O O . SER A 1 176 ? -10.708 9.459 -21.919 1.00 46.56 176 SER A O 1
ATOM 1443 N N . ALA A 1 177 ? -11.212 7.613 -20.707 1.00 41.38 177 ALA A N 1
ATOM 1444 C CA . ALA A 1 177 ? -12.527 8.051 -20.249 1.00 41.38 177 ALA A CA 1
ATOM 1445 C C . ALA A 1 177 ? -12.384 9.037 -19.080 1.00 41.38 177 ALA A C 1
ATOM 1447 O O . ALA A 1 177 ? -11.318 8.995 -18.411 1.00 41.38 177 ALA A O 1
#

InterPro domains:
  IPR027417 P-loop containing nucleoside triphosphate hydrolase [G3DSA:3.40.50.300] (1-77)
  IPR027417 P-loop containing nucleoside triphosphate hydrolase [SSF52540] (1-64)
  IPR027417 P-loop containing nucleoside triphosphate hydrolase [SSF52540] (34-128)
  IPR036397 Ribonuclease H superfamily [G3DSA:3.30.420.10] (80-170)
  IPR038717 Tc1-like transposase, DDE domain [PF13358] (92-149)
  IPR038729 Rad50/SbcC-type AAA domain [PF13476] (5-63)

Sequence (177 aa):
MWVESITLENIKCFQNQEIKFIRNPNNQRRWRAKPYHWITLLGENGVGKSTILQALALLLAGPEAAKELLPRPTGWICNPKTPGKLTAVLHHPIHTSKQVREYWNKWQQQGLFFFQLPKYSSEMNLIETEWHQLKTHELAGQIFPDEYDLAIAVKQGIEACAQKGGYETHCFKFNSA

Foldseek 3Di:
DDWQKKWKDQFQQDPTDIDGQWDPPPPPPPVPTDGDPDDDDDDDPRNCPVVVVVLVVLVVCDDPVNCVVPVDCPNTGNDPVDDIDMDIDDDDDPCPDPVNVVCQVVVVVVVDDDDDDPPPPVVVVVVVVVVVCLCPPQVPPDDDPDPVSVVVSSVVSVCVVQVVVVHDDDDDDDDDD

pLDDT: mean 85.12, std 9.58, range [41.38, 96.06]

Secondary structure (DSSP, 8-state):
-EEEEEEEEEETTEEEEEEE-EE-TT-S-GGG-EEPS-------TTSSHHHHHHHHHHHHHHHHHHHHH-S--TTTBS-TTS--EEEEEEE--GGGSHHHHHHHHHHHHTT----PPPTT-GGG-HHHHHHHHIIIIISTT---SSHHHHHHHHHHHHHHHHHHHT-----PPPPP-

Radius of gyration: 23.97 Å; chains: 1; bounding box: 46×35×68 Å